Protein AF-A0A2D8QDG7-F1 (afdb_monomer)

pLDDT: mean 92.43, std 9.26, range [52.19, 98.69]

Nearest PDB structures (foldseek):
  1gsa-assembly1_A  TM=9.722E-01  e=1.002E-10  Escherichia coli B
  1glv-assembly1_A  TM=9.088E-01  e=1.715E-08  Escherichia coli
  2glt-assembly1_A  TM=8.809E-01  e=9.334E-08  Escherichia coli B
  7qyr-assembly2_E  TM=8.184E-01  e=3.109E-05  Pseudomonas aeruginosa PAO1
  3vpc-assembly1_D  TM=7.959E-01  e=8.186E-05  Sulfurisphaera tokodaii

Structure (mmCIF, N/CA/C/O backbone):
data_AF-A0A2D8QDG7-F1
#
_entry.id   AF-A0A2D8QDG7-F1
#
loop_
_atom_site.group_PDB
_atom_site.id
_atom_site.type_symbol
_atom_site.label_atom_id
_atom_site.label_alt_id
_atom_site.label_comp_id
_atom_site.label_asym_id
_atom_site.label_entity_id
_atom_site.label_seq_id
_atom_site.pdbx_PDB_ins_code
_atom_site.Cartn_x
_atom_site.Cartn_y
_atom_site.Cartn_z
_atom_site.occupancy
_atom_site.B_iso_or_equiv
_atom_site.auth_seq_id
_atom_site.auth_comp_id
_atom_site.auth_asym_id
_atom_site.auth_atom_id
_atom_site.pdbx_PDB_model_num
ATOM 1 N N . GLU A 1 1 ? 24.798 20.578 -7.232 1.00 58.88 1 GLU A N 1
ATOM 2 C CA . GLU A 1 1 ? 24.801 22.020 -6.889 1.00 58.88 1 GLU A CA 1
ATOM 3 C C . GLU A 1 1 ? 23.636 22.818 -7.489 1.00 58.88 1 GLU A C 1
ATOM 5 O O . GLU A 1 1 ? 23.057 23.616 -6.770 1.00 58.88 1 GLU A O 1
ATOM 10 N N . LEU A 1 2 ? 23.204 22.569 -8.735 1.00 68.12 2 LEU A N 1
ATOM 11 C CA . LEU A 1 2 ? 22.122 23.334 -9.394 1.00 68.12 2 LEU A CA 1
ATOM 12 C C . LEU A 1 2 ? 20.765 23.412 -8.654 1.00 68.12 2 LEU A C 1
ATOM 14 O O . LEU A 1 2 ? 20.107 24.444 -8.748 1.00 68.12 2 LEU A O 1
ATOM 18 N N . HIS A 1 3 ? 20.332 22.373 -7.925 1.00 73.62 3 HIS A N 1
ATOM 19 C CA . HIS A 1 3 ? 19.065 22.421 -7.164 1.00 73.62 3 HIS A CA 1
ATOM 20 C C . HIS A 1 3 ? 19.127 23.398 -5.985 1.00 73.62 3 HIS A C 1
ATOM 22 O O . HIS A 1 3 ? 18.212 24.191 -5.797 1.00 73.62 3 HIS A O 1
ATOM 28 N N . ALA A 1 4 ? 20.245 23.409 -5.249 1.00 70.56 4 ALA A N 1
ATOM 29 C CA . ALA A 1 4 ? 20.444 24.292 -4.097 1.00 70.56 4 ALA A CA 1
ATOM 30 C C . ALA A 1 4 ? 20.470 25.784 -4.480 1.00 70.56 4 ALA A C 1
ATOM 32 O O . ALA A 1 4 ? 20.229 26.642 -3.637 1.00 70.56 4 ALA A O 1
ATOM 33 N N . LEU A 1 5 ? 20.732 26.092 -5.756 1.00 79.62 5 LEU A N 1
ATOM 34 C CA . LEU A 1 5 ? 20.649 27.446 -6.309 1.00 79.62 5 LEU A CA 1
ATOM 35 C C . LEU A 1 5 ? 19.215 27.861 -6.687 1.00 79.62 5 LEU A C 1
ATOM 37 O O . LEU A 1 5 ? 18.975 29.043 -6.915 1.00 79.62 5 LEU A O 1
ATOM 41 N N . ARG A 1 6 ? 18.273 26.912 -6.798 1.00 79.88 6 ARG A N 1
ATOM 42 C CA . ARG A 1 6 ? 16.898 27.145 -7.278 1.00 79.88 6 ARG A CA 1
ATOM 43 C C . ARG A 1 6 ? 15.825 27.013 -6.201 1.00 79.88 6 ARG A C 1
ATOM 45 O O . ARG A 1 6 ? 14.751 27.577 -6.379 1.00 79.88 6 ARG A O 1
ATOM 52 N N . GLY A 1 7 ? 16.100 26.305 -5.110 1.00 82.69 7 GLY A N 1
ATOM 53 C CA . GLY A 1 7 ? 15.122 26.064 -4.056 1.00 82.69 7 GLY A CA 1
ATOM 54 C C . GLY A 1 7 ? 15.754 25.547 -2.770 1.00 82.69 7 GLY A C 1
ATOM 55 O O . GLY A 1 7 ? 16.898 25.087 -2.753 1.00 82.69 7 GLY A O 1
ATOM 56 N N . ARG A 1 8 ? 15.000 25.656 -1.674 1.00 86.00 8 ARG A N 1
ATOM 57 C CA . ARG A 1 8 ? 15.378 25.134 -0.348 1.00 86.00 8 ARG A CA 1
ATOM 58 C C . ARG A 1 8 ? 14.552 23.909 0.042 1.00 86.00 8 ARG A C 1
ATOM 60 O O . ARG A 1 8 ? 14.679 23.436 1.169 1.00 86.00 8 ARG A O 1
ATOM 67 N N . GLU A 1 9 ? 13.697 23.417 -0.854 1.00 89.56 9 GLU A N 1
ATOM 68 C CA . GLU A 1 9 ? 12.873 22.246 -0.596 1.00 89.56 9 GLU A CA 1
ATOM 69 C C . GLU A 1 9 ? 13.753 21.004 -0.381 1.00 89.56 9 GLU A C 1
ATOM 71 O O . GLU A 1 9 ? 14.716 20.793 -1.134 1.00 89.56 9 GLU A O 1
ATOM 76 N N . PRO A 1 10 ? 13.424 20.164 0.618 1.00 88.69 10 PRO A N 1
ATOM 77 C CA . PRO A 1 10 ? 14.077 18.878 0.801 1.00 88.69 10 PRO A CA 1
ATOM 78 C C . PRO A 1 10 ? 13.979 18.014 -0.458 1.00 88.69 10 PRO A C 1
ATOM 80 O O . PRO A 1 10 ? 12.958 18.000 -1.144 1.00 88.69 10 PRO A O 1
ATOM 83 N N . LEU A 1 11 ? 15.037 17.251 -0.728 1.00 89.00 11 LEU A N 1
ATOM 84 C CA . LEU A 1 11 ? 15.078 16.285 -1.818 1.00 89.00 11 LEU A CA 1
ATOM 85 C C . LEU A 1 11 ? 15.102 14.863 -1.277 1.00 89.00 11 LEU A C 1
ATOM 87 O O . LEU A 1 11 ? 15.859 14.551 -0.358 1.00 89.00 11 LEU A O 1
ATOM 91 N N . VAL A 1 12 ? 14.343 13.988 -1.929 1.00 91.81 12 VAL A N 1
ATOM 92 C CA . VAL A 1 12 ? 14.467 12.540 -1.778 1.00 91.81 12 VAL A CA 1
ATOM 93 C C . VAL A 1 12 ? 15.146 12.010 -3.038 1.00 91.81 12 VAL A C 1
ATOM 95 O O . VAL A 1 12 ? 14.645 12.198 -4.144 1.00 91.81 12 VAL A O 1
ATOM 98 N N . ILE A 1 13 ? 16.315 11.385 -2.882 1.00 92.50 13 ILE A N 1
ATOM 99 C CA . ILE A 1 13 ? 17.081 10.809 -3.994 1.00 92.50 13 ILE A CA 1
ATOM 100 C C . ILE A 1 13 ? 17.005 9.291 -3.875 1.00 92.50 13 ILE A C 1
ATOM 102 O O . ILE A 1 13 ? 17.508 8.712 -2.915 1.00 92.50 13 ILE A O 1
ATOM 106 N N . GLN A 1 14 ? 16.379 8.646 -4.855 1.00 94.81 14 GLN A N 1
ATOM 107 C CA . GLN A 1 14 ? 16.214 7.196 -4.903 1.00 94.81 14 GLN A CA 1
ATOM 108 C C . GLN A 1 14 ? 16.912 6.621 -6.134 1.00 94.81 14 GLN A C 1
ATOM 110 O O . GLN A 1 14 ? 16.987 7.251 -7.191 1.00 94.81 14 GLN A O 1
ATOM 115 N N . LYS A 1 15 ? 17.425 5.395 -6.000 1.00 95.56 15 LYS A N 1
ATOM 116 C CA . LYS A 1 15 ? 17.928 4.617 -7.135 1.00 95.56 15 LYS A CA 1
ATOM 117 C C . LYS A 1 15 ? 16.784 4.380 -8.125 1.00 95.56 15 LYS A C 1
ATOM 119 O O . LYS A 1 15 ? 15.699 3.972 -7.724 1.00 95.56 15 LYS A O 1
ATOM 124 N N . TYR A 1 16 ? 17.050 4.561 -9.418 1.00 94.62 16 TYR A N 1
ATOM 125 C CA . TYR A 1 16 ? 16.102 4.161 -10.456 1.00 94.62 16 TYR A CA 1
ATOM 126 C C . TYR A 1 16 ? 15.912 2.639 -10.449 1.00 94.62 16 TYR A C 1
ATOM 128 O O . TYR A 1 16 ? 16.889 1.889 -10.513 1.00 94.62 16 TYR A O 1
ATOM 136 N N . LEU A 1 17 ? 14.657 2.194 -10.393 1.00 95.56 17 LEU A N 1
ATOM 137 C CA . LEU A 1 17 ? 14.278 0.784 -10.430 1.00 95.56 17 LEU A CA 1
ATOM 138 C C . LEU A 1 17 ? 13.753 0.441 -11.836 1.00 95.56 17 LEU A C 1
ATOM 140 O O . LEU A 1 17 ? 12.628 0.820 -12.163 1.00 95.56 17 LEU A O 1
ATOM 144 N N . PRO A 1 18 ? 14.518 -0.285 -12.680 1.00 94.19 18 PRO A N 1
ATOM 145 C CA . PRO A 1 18 ? 14.083 -0.633 -14.037 1.00 94.19 18 PRO A CA 1
ATOM 146 C C . PRO A 1 18 ? 12.770 -1.426 -14.085 1.00 94.19 18 PRO A C 1
ATOM 148 O O . PRO A 1 18 ? 12.017 -1.294 -15.049 1.00 94.19 18 PRO A O 1
ATOM 151 N N . ALA A 1 19 ? 12.466 -2.177 -13.019 1.00 95.25 19 ALA A N 1
ATOM 152 C CA . ALA A 1 19 ? 11.229 -2.941 -12.853 1.00 95.25 19 ALA A CA 1
ATOM 153 C C . ALA A 1 19 ? 9.952 -2.081 -12.937 1.00 95.25 19 ALA A C 1
ATOM 155 O O . ALA A 1 19 ? 8.886 -2.612 -13.221 1.00 95.25 19 ALA A O 1
ATOM 156 N N . VAL A 1 20 ? 10.038 -0.748 -12.802 1.00 93.56 20 VAL A N 1
ATOM 157 C CA . VAL A 1 20 ? 8.882 0.152 -12.996 1.00 93.56 20 VAL A CA 1
ATOM 158 C C . VAL A 1 20 ? 8.239 0.002 -14.380 1.00 93.56 20 VAL A C 1
ATOM 160 O O . VAL A 1 20 ? 7.062 0.298 -14.562 1.00 93.56 20 VAL A O 1
ATOM 163 N N . ARG A 1 21 ? 8.999 -0.481 -15.373 1.00 91.12 21 ARG A N 1
ATOM 164 C CA . ARG A 1 21 ? 8.490 -0.769 -16.722 1.00 91.12 21 ARG A CA 1
ATOM 165 C C . ARG A 1 21 ? 7.517 -1.948 -16.753 1.00 91.12 21 ARG A C 1
ATOM 167 O O . ARG A 1 21 ? 6.673 -1.992 -17.642 1.00 91.12 21 ARG A O 1
ATOM 174 N N . GLU A 1 22 ? 7.632 -2.871 -15.803 1.00 91.88 22 GLU A N 1
ATOM 175 C CA . GLU A 1 22 ? 6.699 -3.987 -15.605 1.00 91.88 22 GLU A CA 1
ATOM 176 C C . GLU A 1 22 ? 5.470 -3.534 -14.809 1.00 91.88 22 GLU A C 1
ATOM 178 O O . GLU A 1 22 ? 4.370 -4.043 -15.011 1.00 91.88 22 GLU A O 1
ATOM 183 N N . GLY A 1 23 ? 5.643 -2.511 -13.975 1.00 93.50 23 GLY A N 1
ATOM 184 C CA . GLY A 1 23 ? 4.574 -1.753 -13.351 1.00 93.50 23 GLY A CA 1
ATOM 185 C C . GLY A 1 23 ? 4.913 -1.323 -11.931 1.00 93.50 23 GLY A C 1
ATOM 186 O O . GLY A 1 23 ? 5.939 -1.685 -11.359 1.00 93.50 23 GLY A O 1
ATOM 187 N N . ASP A 1 24 ? 4.005 -0.537 -11.378 1.00 96.00 24 ASP A N 1
ATOM 188 C CA . ASP A 1 24 ? 4.007 -0.069 -9.999 1.00 96.00 24 ASP A CA 1
ATOM 189 C C . ASP A 1 24 ? 2.750 -0.617 -9.319 1.00 96.00 24 ASP A C 1
ATOM 191 O O . ASP A 1 24 ? 1.618 -0.310 -9.720 1.00 96.00 24 ASP A O 1
ATOM 195 N N . LYS A 1 25 ? 2.953 -1.509 -8.351 1.00 97.88 25 LYS A N 1
ATOM 196 C CA . LYS A 1 25 ? 1.883 -2.219 -7.661 1.00 97.88 25 LYS A CA 1
ATOM 197 C C . LYS A 1 25 ? 1.423 -1.413 -6.453 1.00 97.88 25 LYS A C 1
ATOM 199 O O . LYS A 1 25 ? 2.150 -1.283 -5.476 1.00 97.88 25 LYS A O 1
ATOM 204 N N . ARG A 1 26 ? 0.165 -0.978 -6.497 1.00 98.06 26 ARG A N 1
ATOM 205 C CA . ARG A 1 26 ? -0.566 -0.396 -5.367 1.00 98.06 26 ARG A CA 1
ATOM 206 C C . ARG A 1 26 ? -1.180 -1.522 -4.551 1.00 98.06 26 ARG A C 1
ATOM 208 O O . ARG A 1 26 ? -2.004 -2.260 -5.085 1.00 98.06 26 ARG A O 1
ATOM 215 N N . ILE A 1 27 ? -0.834 -1.621 -3.275 1.00 98.62 27 ILE A N 1
ATOM 216 C CA . ILE A 1 27 ? -1.459 -2.535 -2.314 1.00 98.62 27 ILE A CA 1
ATOM 217 C C . ILE A 1 27 ? -2.264 -1.696 -1.323 1.00 98.62 27 ILE A C 1
ATOM 219 O O . ILE A 1 27 ? -1.734 -0.756 -0.733 1.00 98.62 27 ILE A O 1
ATOM 223 N N . ILE A 1 28 ? -3.544 -2.019 -1.155 1.00 98.56 28 ILE A N 1
ATOM 224 C CA . ILE A 1 28 ? -4.420 -1.372 -0.175 1.00 98.56 28 ILE A CA 1
ATOM 225 C C . ILE A 1 28 ? -4.366 -2.159 1.129 1.00 98.56 28 ILE A C 1
ATOM 227 O O . ILE A 1 28 ? -4.621 -3.363 1.137 1.00 98.56 28 ILE A O 1
ATOM 231 N N . LEU A 1 29 ? -4.042 -1.469 2.218 1.00 98.69 29 LEU A N 1
ATOM 232 C CA . LEU A 1 29 ? -4.050 -1.988 3.577 1.00 98.69 29 LEU A CA 1
ATOM 233 C C . LEU A 1 29 ? -5.216 -1.362 4.344 1.00 98.69 29 LEU A C 1
ATOM 235 O O . LEU A 1 29 ? -5.413 -0.144 4.302 1.00 98.69 29 LEU A O 1
ATOM 239 N N . VAL A 1 30 ? -5.946 -2.199 5.078 1.00 98.44 30 VAL A N 1
ATOM 240 C CA . VAL A 1 30 ? -6.994 -1.789 6.016 1.00 98.44 30 VAL A CA 1
ATOM 241 C C . VAL A 1 30 ? -6.634 -2.320 7.396 1.00 98.44 30 VAL A C 1
ATOM 243 O O . VAL A 1 30 ? -6.430 -3.521 7.561 1.00 98.44 30 VAL A O 1
ATOM 246 N N . GLU A 1 31 ? -6.520 -1.423 8.379 1.00 97.56 31 GLU A N 1
ATOM 247 C CA . GLU A 1 31 ? -6.036 -1.740 9.736 1.00 97.56 31 GLU A CA 1
ATOM 248 C C . GLU A 1 31 ? -4.675 -2.462 9.742 1.00 97.56 31 GLU A C 1
ATOM 250 O O . GLU A 1 31 ? -4.425 -3.348 10.554 1.00 97.56 31 GLU A O 1
ATOM 255 N N . GLY A 1 32 ? -3.785 -2.073 8.824 1.00 97.69 32 GLY A N 1
ATOM 256 C CA . GLY A 1 32 ? -2.457 -2.674 8.676 1.00 97.69 32 GLY A CA 1
ATOM 257 C C . GLY A 1 32 ? -2.430 -3.998 7.904 1.00 97.69 32 GLY A C 1
ATOM 258 O O . GLY A 1 32 ? -1.345 -4.487 7.614 1.00 97.69 32 GLY A O 1
ATOM 259 N N . GLU A 1 33 ? -3.584 -4.542 7.508 1.00 98.38 33 GLU A N 1
ATOM 260 C CA . GLU A 1 33 ? -3.683 -5.816 6.788 1.00 98.38 33 GLU A CA 1
ATOM 261 C C . GLU A 1 33 ? -3.938 -5.596 5.289 1.00 98.38 33 GLU A C 1
ATOM 263 O O . GLU A 1 33 ? -4.837 -4.825 4.936 1.00 98.38 33 GLU A O 1
ATOM 268 N N . PRO A 1 34 ? -3.213 -6.269 4.378 1.00 98.25 34 PRO A N 1
ATOM 269 C CA . PRO A 1 34 ? -3.410 -6.092 2.944 1.00 98.25 34 PRO A CA 1
ATOM 270 C C . PRO A 1 34 ? -4.742 -6.700 2.479 1.00 98.25 34 PRO A C 1
ATOM 272 O O . PRO A 1 34 ? -5.001 -7.886 2.681 1.00 98.25 34 PRO A O 1
ATOM 275 N N . ARG A 1 35 ? -5.580 -5.897 1.810 1.00 97.81 35 ARG A N 1
ATOM 276 C CA . ARG A 1 35 ? -6.918 -6.289 1.320 1.00 97.81 35 ARG A CA 1
ATOM 277 C C . ARG A 1 35 ? -7.004 -6.509 -0.180 1.00 97.81 35 ARG A C 1
ATOM 279 O O . ARG A 1 35 ? -7.868 -7.242 -0.644 1.00 97.81 35 ARG A O 1
ATOM 286 N N . GLY A 1 36 ? -6.085 -5.933 -0.942 1.00 97.56 36 GLY A N 1
ATOM 287 C CA . GLY A 1 36 ? -6.022 -6.155 -2.379 1.00 97.56 36 GLY A CA 1
ATOM 288 C C . GLY A 1 36 ? -4.913 -5.356 -3.033 1.00 97.56 36 GLY A C 1
ATOM 289 O O . GLY A 1 36 ? -4.282 -4.509 -2.396 1.00 97.56 36 GLY A O 1
ATOM 290 N N . ALA A 1 37 ? -4.661 -5.641 -4.307 1.00 98.19 37 ALA A N 1
ATOM 291 C CA . ALA A 1 37 ? -3.618 -4.967 -5.057 1.00 98.19 37 ALA A CA 1
ATOM 292 C C . ALA A 1 37 ? -3.993 -4.763 -6.521 1.00 98.19 37 ALA A C 1
ATOM 294 O O . ALA A 1 37 ? -4.636 -5.603 -7.143 1.00 98.19 37 ALA A O 1
ATOM 295 N N . VAL A 1 38 ? -3.515 -3.663 -7.091 1.00 97.88 38 VAL A N 1
ATOM 296 C CA . VAL A 1 38 ? -3.622 -3.369 -8.519 1.00 97.88 38 VAL A CA 1
ATOM 297 C C . VAL A 1 38 ? -2.247 -3.014 -9.063 1.00 97.88 38 VAL A C 1
ATOM 299 O O . VAL A 1 38 ? -1.532 -2.181 -8.504 1.00 97.88 38 VAL A O 1
ATOM 302 N N . LEU A 1 39 ? -1.863 -3.652 -10.167 1.00 97.19 39 LEU A N 1
ATOM 303 C CA . LEU A 1 39 ? -0.649 -3.297 -10.887 1.00 97.19 39 LEU A CA 1
ATOM 304 C C . LEU A 1 39 ? -0.973 -2.161 -11.846 1.00 97.19 39 LEU A C 1
ATOM 306 O O . LEU A 1 39 ? -1.883 -2.276 -12.667 1.00 97.19 39 LEU A O 1
ATOM 310 N N . ARG A 1 40 ? -0.217 -1.073 -11.773 1.00 95.50 40 ARG A N 1
ATOM 311 C CA . ARG A 1 40 ? -0.348 0.033 -12.713 1.00 95.50 40 ARG A CA 1
ATOM 312 C C . ARG A 1 40 ? 0.798 -0.036 -13.702 1.00 95.50 40 ARG A C 1
ATOM 314 O O . ARG A 1 40 ? 1.958 0.085 -13.320 1.00 95.50 40 ARG A O 1
ATOM 321 N N . VAL A 1 41 ? 0.480 -0.263 -14.970 1.00 92.44 41 VAL A N 1
ATOM 322 C CA . VAL A 1 41 ? 1.494 -0.393 -16.023 1.00 92.44 41 VAL A CA 1
ATOM 323 C C . VAL A 1 41 ? 1.627 0.947 -16.750 1.00 92.44 41 VAL A C 1
ATOM 325 O O . VAL A 1 41 ? 0.612 1.453 -17.246 1.00 92.44 41 VAL A O 1
ATOM 328 N N . PRO A 1 42 ? 2.833 1.544 -16.821 1.00 87.81 42 PRO A N 1
ATO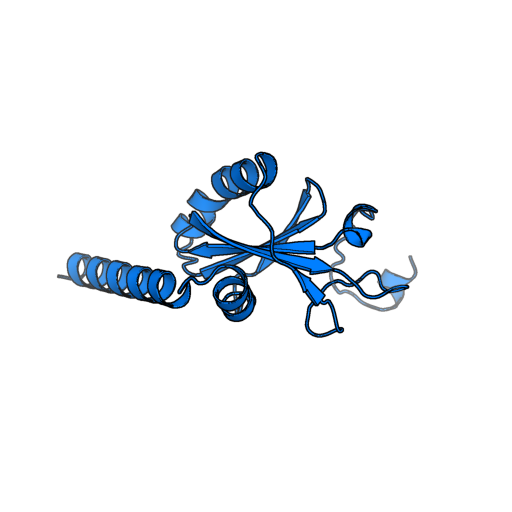M 329 C CA . PRO A 1 42 ? 3.037 2.816 -17.503 1.00 87.81 42 PRO A CA 1
ATOM 330 C C . PRO A 1 42 ? 2.843 2.677 -19.018 1.00 87.81 42 PRO A C 1
ATOM 332 O O . PRO A 1 42 ? 2.980 1.599 -19.601 1.00 87.81 42 PRO A O 1
ATOM 335 N N . GLN A 1 43 ? 2.556 3.794 -19.683 1.00 85.56 43 GLN A N 1
ATOM 336 C CA . GLN A 1 43 ? 2.517 3.831 -21.143 1.00 85.56 43 GLN A CA 1
ATOM 337 C C . GLN A 1 43 ? 3.922 3.689 -21.741 1.00 85.56 43 GLN A C 1
ATOM 339 O O . GLN A 1 43 ? 4.936 4.004 -21.113 1.00 85.56 43 GLN A O 1
ATOM 344 N N . ARG A 1 44 ? 3.997 3.244 -23.000 1.00 79.62 44 ARG A N 1
ATOM 345 C CA . ARG A 1 44 ? 5.275 3.123 -23.711 1.00 79.62 44 ARG A CA 1
ATOM 346 C C . ARG A 1 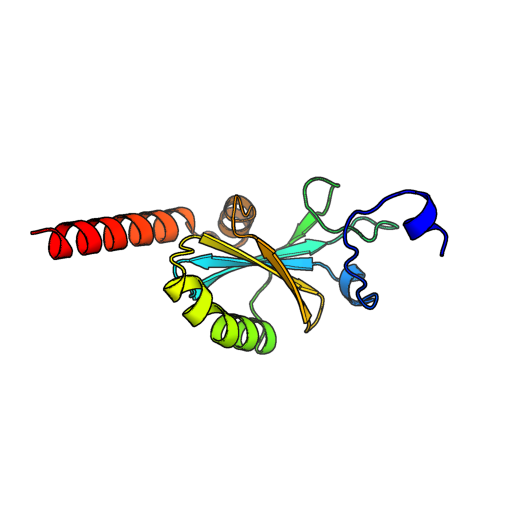44 ? 5.981 4.484 -23.755 1.00 79.62 44 ARG A C 1
ATOM 348 O O . ARG A 1 44 ? 5.435 5.446 -24.276 1.00 79.62 44 ARG A O 1
ATOM 355 N N . GLY A 1 45 ? 7.212 4.532 -23.248 1.00 79.50 45 GLY A N 1
ATOM 356 C CA . GLY A 1 45 ? 8.032 5.750 -23.205 1.00 79.50 45 GLY A CA 1
ATOM 357 C C . GLY A 1 45 ? 7.928 6.546 -21.901 1.00 79.50 45 GLY A C 1
ATOM 358 O O . GLY A 1 45 ? 8.845 7.302 -21.602 1.00 79.50 45 GLY A O 1
ATOM 359 N N . GLU A 1 46 ? 6.915 6.303 -21.069 1.00 78.06 46 GLU A N 1
ATOM 360 C CA . GLU A 1 46 ? 6.735 6.959 -19.770 1.00 78.06 46 GLU A CA 1
ATOM 361 C C . GLU A 1 46 ? 7.278 6.070 -18.636 1.00 78.06 46 GLU A C 1
ATOM 363 O O . GLU A 1 46 ? 7.291 4.839 -18.740 1.00 78.06 46 GLU A O 1
ATOM 368 N N . ALA A 1 47 ? 7.802 6.688 -17.577 1.00 75.25 47 ALA A N 1
ATOM 369 C CA . ALA A 1 47 ? 8.266 5.972 -16.387 1.00 75.25 47 ALA A CA 1
ATOM 370 C C . ALA A 1 47 ? 7.230 6.016 -15.258 1.00 75.25 47 ALA A C 1
ATOM 372 O O . ALA A 1 47 ? 7.207 5.122 -14.418 1.00 75.25 47 ALA A O 1
ATOM 373 N N . ARG A 1 48 ? 6.369 7.039 -15.241 1.00 78.19 48 ARG A N 1
ATOM 374 C CA . ARG A 1 48 ? 5.302 7.188 -14.251 1.00 78.19 48 ARG A CA 1
ATOM 375 C C . ARG A 1 48 ? 4.149 6.245 -14.567 1.00 78.19 48 ARG A C 1
ATOM 377 O O . ARG A 1 48 ? 3.572 6.273 -15.652 1.00 78.19 48 ARG A O 1
ATOM 384 N N . ALA A 1 49 ? 3.809 5.424 -13.588 1.00 72.88 49 ALA A N 1
ATOM 385 C CA . ALA A 1 49 ? 2.769 4.416 -13.699 1.00 72.88 49 ALA A CA 1
ATOM 386 C C . ALA A 1 49 ? 1.440 4.851 -13.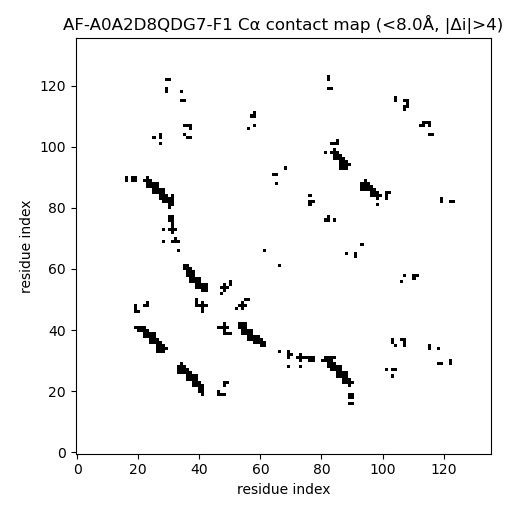065 1.00 72.88 49 ALA A C 1
ATOM 388 O O . ALA A 1 49 ? 0.461 4.116 -13.135 1.00 72.88 49 ALA A O 1
ATOM 389 N N . ASN A 1 50 ? 1.366 6.031 -12.442 1.00 77.31 50 ASN A N 1
ATOM 390 C CA . ASN A 1 50 ? 0.146 6.476 -11.780 1.00 77.31 50 ASN A CA 1
ATOM 391 C C . ASN A 1 50 ? -1.036 6.522 -12.766 1.00 77.31 50 ASN A C 1
ATOM 393 O O . ASN A 1 50 ? -0.913 6.958 -13.911 1.00 77.31 50 ASN A O 1
ATOM 397 N N . MET A 1 51 ? -2.224 6.133 -12.304 1.00 71.12 51 MET A N 1
ATOM 398 C CA . MET A 1 51 ? -3.414 6.084 -13.166 1.00 71.12 51 MET A CA 1
ATOM 399 C C . MET A 1 51 ? -3.806 7.470 -13.702 1.00 71.12 51 MET A C 1
ATOM 401 O O . MET A 1 51 ? -4.265 7.584 -14.834 1.00 71.12 51 MET A O 1
ATOM 405 N N . HIS A 1 52 ? -3.534 8.540 -12.944 1.00 70.44 52 HIS A N 1
ATOM 406 C CA . HIS A 1 52 ? -3.819 9.917 -13.365 1.00 70.44 52 HIS A CA 1
ATOM 407 C C . HIS A 1 52 ? -2.988 10.385 -14.574 1.00 70.44 52 HIS A C 1
ATOM 409 O O . HIS A 1 52 ? -3.396 11.323 -15.251 1.00 70.44 52 HIS A O 1
ATOM 415 N N . VAL A 1 53 ? -1.853 9.735 -14.871 1.00 67.94 53 VAL A N 1
ATOM 416 C CA . VAL A 1 53 ? -1.053 9.987 -16.087 1.00 67.94 53 VAL A CA 1
ATOM 417 C C . VAL A 1 53 ? -1.295 8.943 -17.184 1.00 67.94 53 VAL A C 1
ATOM 419 O O . VAL A 1 53 ? -0.541 8.875 -18.150 1.00 67.94 53 VAL A O 1
ATOM 422 N N . GLY A 1 54 ? -2.345 8.124 -17.057 1.00 74.44 54 GLY A N 1
ATOM 423 C CA . GLY A 1 54 ? -2.721 7.127 -18.061 1.00 74.44 54 GLY A CA 1
ATOM 424 C C . GLY A 1 54 ? -2.115 5.738 -17.853 1.00 74.44 54 GLY A C 1
ATOM 425 O O . GLY A 1 54 ? -2.119 4.941 -18.796 1.00 74.44 54 GLY A O 1
ATOM 426 N N . GLY A 1 55 ? -1.603 5.435 -16.653 1.00 79.81 55 GLY A N 1
ATOM 427 C CA . GLY A 1 55 ? -1.218 4.076 -16.273 1.00 79.81 55 GLY A CA 1
ATOM 428 C C . GLY A 1 55 ? -2.421 3.130 -16.291 1.00 79.81 55 GLY A C 1
ATOM 429 O O . GLY A 1 55 ? -3.475 3.446 -15.735 1.00 79.81 55 GLY A O 1
ATOM 430 N N . ARG A 1 56 ? -2.282 1.971 -16.944 1.00 88.94 56 ARG A N 1
ATOM 431 C CA . ARG A 1 56 ? -3.377 1.000 -17.081 1.00 88.94 56 ARG A CA 1
ATOM 432 C C . ARG A 1 56 ? -3.460 0.120 -15.829 1.00 88.94 56 ARG A C 1
ATOM 434 O O . ARG A 1 56 ? -2.453 -0.519 -15.514 1.00 88.94 56 ARG A O 1
ATOM 441 N N . PRO A 1 57 ? -4.625 0.020 -15.164 1.00 94.12 57 PRO A N 1
ATOM 442 C CA . PRO A 1 57 ? -4.813 -0.922 -14.071 1.00 94.12 57 PRO A CA 1
ATOM 443 C C . PRO A 1 57 ? -4.889 -2.351 -14.617 1.00 94.12 57 PRO A C 1
ATOM 445 O O . PRO A 1 57 ? -5.606 -2.636 -15.579 1.00 94.12 57 PRO A O 1
ATOM 448 N N . VAL A 1 58 ? -4.122 -3.250 -14.014 1.00 96.38 58 VAL A N 1
ATOM 449 C CA . VAL A 1 58 ? -4.043 -4.667 -14.365 1.00 96.38 58 VAL A CA 1
ATOM 450 C C . VAL A 1 58 ? -4.174 -5.486 -13.087 1.00 96.38 58 VAL A C 1
ATOM 452 O O . VAL A 1 58 ? -3.583 -5.156 -12.056 1.00 96.38 58 VAL A O 1
ATOM 455 N N . LYS A 1 59 ? -4.954 -6.568 -13.167 1.00 97.12 59 LYS A N 1
ATOM 456 C CA . LYS A 1 59 ? -5.113 -7.528 -12.073 1.00 97.12 59 LYS A CA 1
ATOM 457 C C . LYS A 1 59 ? -3.751 -8.082 -11.658 1.00 97.12 59 LYS A C 1
ATOM 459 O O . LYS A 1 59 ? -2.935 -8.432 -12.510 1.00 97.12 59 LYS A O 1
ATOM 464 N N . THR A 1 60 ? -3.507 -8.180 -10.357 1.00 97.44 60 THR A N 1
ATOM 465 C CA . THR A 1 60 ? -2.265 -8.734 -9.816 1.00 97.44 60 THR A CA 1
ATOM 466 C C . THR A 1 60 ? -2.520 -9.422 -8.484 1.00 97.44 60 THR A C 1
ATOM 468 O O . THR A 1 60 ? -3.574 -9.263 -7.881 1.00 97.44 60 THR A O 1
ATOM 471 N N . THR A 1 61 ? -1.544 -10.194 -8.023 1.00 96.75 61 THR A N 1
ATOM 472 C CA . THR A 1 61 ? -1.576 -10.858 -6.722 1.00 96.75 61 THR A CA 1
ATOM 473 C C . THR A 1 61 ? -0.390 -10.412 -5.876 1.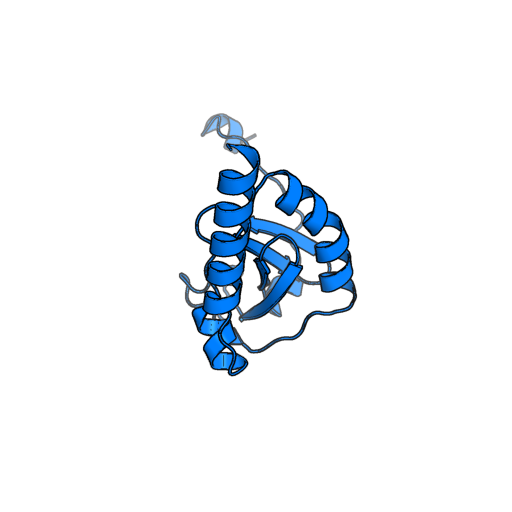00 96.75 61 THR A C 1
ATOM 475 O O . THR A 1 61 ? 0.642 -9.965 -6.392 1.00 96.75 61 THR A O 1
ATOM 478 N N . LEU A 1 62 ? -0.523 -10.558 -4.560 1.00 97.88 62 LEU A N 1
ATOM 479 C CA . LEU A 1 62 ? 0.580 -10.335 -3.629 1.00 97.88 62 LEU A CA 1
ATOM 480 C C . LEU A 1 62 ? 1.606 -11.461 -3.757 1.00 97.88 62 LEU A C 1
ATOM 482 O O . LEU A 1 62 ? 1.269 -12.641 -3.630 1.00 97.88 62 LEU A O 1
ATOM 486 N N . THR A 1 63 ? 2.853 -11.083 -3.998 1.00 98.00 63 THR A N 1
ATOM 487 C CA . THR A 1 63 ? 4.019 -11.966 -3.929 1.00 98.00 63 THR A CA 1
ATOM 488 C C . THR A 1 63 ? 4.396 -12.241 -2.471 1.00 98.00 63 THR A C 1
ATOM 490 O O . THR A 1 63 ? 3.881 -11.605 -1.550 1.00 98.00 63 THR A O 1
ATOM 493 N N . ALA A 1 64 ? 5.322 -13.177 -2.243 1.00 98.31 64 ALA A N 1
ATOM 494 C CA . ALA A 1 64 ? 5.882 -13.401 -0.910 1.00 98.31 64 ALA A CA 1
ATOM 495 C C . ALA A 1 64 ? 6.548 -12.129 -0.356 1.00 98.31 64 ALA A C 1
ATOM 497 O O . ALA A 1 64 ? 6.348 -11.787 0.805 1.00 98.31 64 ALA A O 1
ATOM 498 N N . ARG A 1 65 ? 7.258 -11.386 -1.215 1.00 98.25 65 ARG A N 1
ATOM 499 C CA . ARG A 1 65 ? 7.910 -10.133 -0.836 1.00 98.25 65 ARG A CA 1
ATOM 500 C C . ARG A 1 65 ? 6.910 -9.036 -0.475 1.00 98.25 65 ARG A C 1
ATOM 502 O O . ARG A 1 65 ? 7.117 -8.328 0.503 1.00 98.25 65 ARG A O 1
ATOM 509 N N . ASP A 1 66 ? 5.812 -8.920 -1.223 1.00 98.44 66 ASP A N 1
ATOM 510 C CA . ASP A 1 66 ? 4.743 -7.964 -0.905 1.00 98.44 66 ASP A CA 1
ATOM 5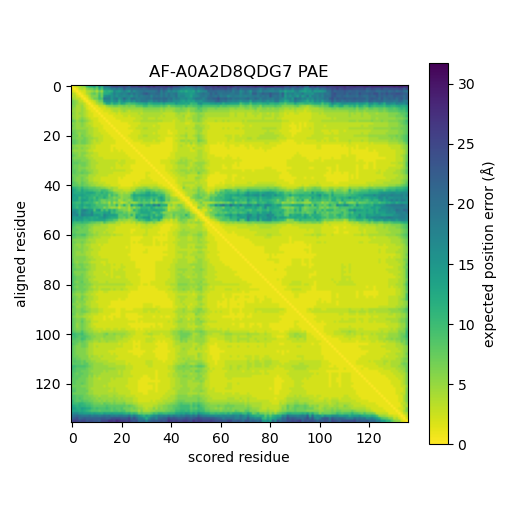11 C C . ASP A 1 66 ? 4.163 -8.226 0.492 1.00 98.44 66 ASP A C 1
ATOM 513 O O . ASP A 1 66 ? 3.944 -7.292 1.262 1.00 98.44 66 ASP A O 1
ATOM 517 N N . ARG A 1 67 ? 3.937 -9.504 0.827 1.00 98.50 67 ARG A N 1
ATOM 518 C CA . ARG A 1 67 ? 3.416 -9.918 2.137 1.00 98.50 67 ARG A CA 1
ATOM 519 C C . ARG A 1 67 ? 4.402 -9.614 3.254 1.00 98.50 67 ARG A C 1
ATOM 521 O O . ARG A 1 67 ? 3.998 -9.007 4.233 1.00 98.50 67 ARG A O 1
ATOM 528 N 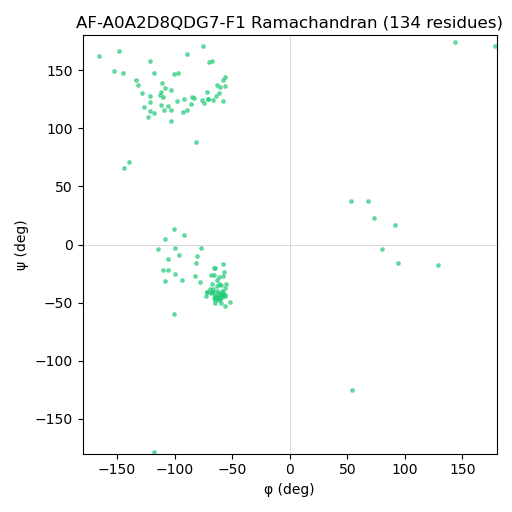N . GLU A 1 68 ? 5.680 -9.935 3.062 1.00 98.62 68 GLU A N 1
ATOM 529 C CA . GLU A 1 68 ? 6.743 -9.614 4.020 1.00 98.62 68 GLU A CA 1
ATOM 530 C C . GLU A 1 68 ? 6.798 -8.106 4.320 1.00 98.62 68 GLU A C 1
ATOM 532 O O . GLU A 1 68 ? 6.885 -7.695 5.475 1.00 98.62 68 GLU A O 1
ATOM 537 N N . VAL A 1 69 ? 6.691 -7.259 3.288 1.00 98.56 69 VAL A N 1
ATOM 538 C CA . VAL A 1 69 ? 6.638 -5.802 3.472 1.00 98.56 69 VAL A CA 1
ATOM 539 C C . VAL A 1 69 ? 5.383 -5.387 4.239 1.00 98.56 69 VAL A C 1
ATOM 541 O O . VAL A 1 69 ? 5.492 -4.581 5.161 1.00 98.56 69 VAL A O 1
ATOM 544 N N . CYS A 1 70 ? 4.210 -5.931 3.895 1.00 98.56 70 CYS A N 1
ATOM 545 C CA . CYS A 1 70 ? 2.962 -5.638 4.606 1.00 98.56 70 CYS A CA 1
ATOM 546 C C . CYS A 1 70 ? 3.040 -6.046 6.084 1.00 98.56 70 CYS A C 1
ATOM 548 O O . CYS A 1 70 ? 2.654 -5.259 6.940 1.00 98.56 70 CYS A O 1
ATOM 550 N N . GLU A 1 71 ? 3.589 -7.222 6.389 1.00 98.44 71 GLU A N 1
ATOM 551 C CA . GLU A 1 71 ? 3.799 -7.712 7.757 1.00 98.44 71 GLU A CA 1
ATOM 552 C C . GLU A 1 71 ? 4.773 -6.821 8.541 1.00 98.44 71 GLU A C 1
ATOM 554 O O . GLU A 1 71 ? 4.575 -6.584 9.732 1.00 98.44 71 GLU A O 1
ATOM 559 N N . ALA A 1 72 ? 5.796 -6.276 7.876 1.00 98.50 72 ALA A N 1
ATOM 560 C CA . ALA A 1 72 ? 6.763 -5.383 8.504 1.00 98.50 72 ALA A CA 1
ATOM 561 C C . ALA A 1 72 ? 6.181 -3.995 8.832 1.00 98.50 72 ALA A C 1
ATOM 563 O O . ALA A 1 72 ? 6.487 -3.439 9.887 1.00 98.50 72 ALA A O 1
ATOM 564 N N . VAL A 1 73 ? 5.365 -3.412 7.943 1.00 98.38 73 VAL A N 1
ATOM 565 C CA . VAL A 1 73 ? 4.834 -2.044 8.129 1.00 98.38 73 VAL A CA 1
ATOM 566 C C . VAL A 1 73 ? 3.463 -2.010 8.805 1.00 98.38 73 VAL A C 1
ATOM 568 O O . VAL A 1 73 ? 3.154 -1.057 9.520 1.00 98.38 73 VAL A O 1
ATOM 571 N N . GLY A 1 74 ? 2.642 -3.041 8.606 1.00 98.44 74 GLY A N 1
ATOM 572 C CA . GLY A 1 74 ? 1.249 -3.125 9.046 1.00 98.44 74 GLY A CA 1
ATOM 573 C C . GLY A 1 74 ? 1.031 -2.826 10.533 1.00 98.44 74 GLY A C 1
ATOM 574 O O . GLY A 1 74 ? 0.200 -1.962 10.842 1.00 98.44 74 GLY A O 1
ATOM 575 N N . PRO A 1 75 ? 1.794 -3.443 11.460 1.00 98.38 75 PRO A N 1
ATOM 576 C CA . PRO A 1 75 ? 1.651 -3.192 12.893 1.00 98.38 75 PRO A CA 1
ATOM 577 C C . PRO A 1 75 ? 1.839 -1.718 13.269 1.00 98.38 75 PRO A C 1
ATOM 579 O O . PRO A 1 75 ? 1.054 -1.171 14.044 1.00 98.38 75 PRO A O 1
ATOM 582 N N . GLU A 1 76 ? 2.835 -1.052 12.681 1.00 98.31 76 GLU A N 1
ATOM 583 C CA . GLU A 1 76 ? 3.133 0.356 12.961 1.00 98.31 76 GLU A CA 1
ATOM 584 C C . GLU A 1 76 ? 2.070 1.290 12.368 1.00 98.31 76 GLU A C 1
ATOM 586 O O . GLU A 1 76 ? 1.638 2.242 13.021 1.00 98.31 76 GLU A O 1
ATOM 591 N N . LEU A 1 77 ? 1.594 1.005 11.150 1.00 98.12 77 LEU A N 1
ATOM 592 C CA . LEU A 1 77 ? 0.501 1.762 10.531 1.00 98.12 77 LEU A CA 1
ATOM 593 C C . LEU A 1 77 ? -0.763 1.699 11.399 1.00 98.12 77 LEU A C 1
ATOM 595 O O . LEU A 1 77 ? -1.384 2.730 11.679 1.00 98.12 77 LEU A O 1
ATOM 599 N N . ARG A 1 78 ? -1.099 0.504 11.896 1.00 96.81 78 ARG A N 1
ATOM 600 C CA . ARG A 1 78 ? -2.239 0.294 12.791 1.00 96.81 78 ARG A CA 1
ATOM 601 C C . ARG A 1 78 ? -2.060 1.010 14.130 1.00 96.81 78 ARG A C 1
ATOM 603 O O . ARG A 1 78 ? -2.997 1.666 14.589 1.00 96.81 78 ARG A O 1
ATOM 610 N N . ALA A 1 79 ? -0.873 0.928 14.735 1.00 96.81 79 ALA A N 1
ATOM 611 C CA . ALA A 1 79 ? -0.556 1.600 15.997 1.00 96.81 79 ALA A CA 1
ATOM 612 C C . ALA A 1 79 ? -0.709 3.128 15.898 1.00 96.81 79 ALA A C 1
ATOM 614 O O . ALA A 1 79 ? -1.188 3.769 16.832 1.00 96.81 79 ALA A O 1
ATOM 615 N N . ARG A 1 80 ? -0.390 3.706 14.734 1.00 96.69 80 ARG A N 1
ATOM 616 C CA . ARG A 1 80 ? -0.590 5.135 14.432 1.00 96.69 80 ARG A CA 1
ATOM 617 C C . ARG A 1 80 ? -2.038 5.516 14.113 1.00 96.69 80 ARG A C 1
ATOM 619 O O . ARG A 1 80 ? -2.314 6.690 13.8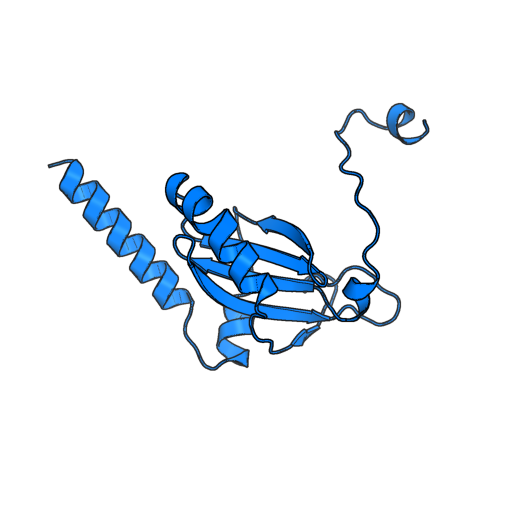87 1.00 96.69 80 ARG A O 1
ATOM 626 N N . GLY A 1 81 ? -2.959 4.553 14.079 1.00 95.56 81 GLY A N 1
ATOM 627 C CA . GLY A 1 81 ? -4.362 4.783 13.733 1.00 95.56 81 GLY A CA 1
ATOM 628 C C . GLY A 1 81 ? -4.601 5.055 12.248 1.00 95.56 81 GLY A C 1
ATOM 629 O O . GLY A 1 81 ? -5.608 5.665 11.898 1.00 95.56 81 GLY A O 1
ATOM 630 N N . LEU A 1 82 ? -3.692 4.616 11.374 1.00 97.31 82 LEU A N 1
ATOM 631 C CA . LEU A 1 82 ? -3.852 4.738 9.929 1.00 97.31 82 LEU A CA 1
ATOM 632 C C . LEU A 1 82 ? -4.741 3.599 9.415 1.00 97.31 82 LEU A C 1
ATOM 634 O O . LEU A 1 82 ? -4.260 2.527 9.053 1.00 97.31 82 LEU A O 1
ATOM 638 N N . THR A 1 83 ? -6.054 3.833 9.418 1.00 96.94 83 THR A N 1
ATOM 639 C CA . THR A 1 83 ? -7.059 2.820 9.056 1.00 96.94 83 THR A CA 1
ATOM 640 C C . THR A 1 83 ? -7.007 2.409 7.589 1.00 96.94 83 THR A C 1
ATOM 642 O O . THR A 1 83 ? -7.171 1.228 7.305 1.00 96.94 83 THR A O 1
ATOM 645 N N . LEU A 1 84 ? -6.763 3.346 6.668 1.00 98.38 84 LEU A N 1
ATOM 646 C CA . LEU A 1 84 ? -6.698 3.091 5.227 1.00 98.38 84 LEU A CA 1
ATOM 647 C C . LEU A 1 84 ? -5.377 3.624 4.665 1.00 98.38 84 LEU A C 1
ATOM 649 O O . LEU A 1 84 ? -5.117 4.826 4.708 1.00 98.38 84 LEU A O 1
ATOM 653 N N . VAL A 1 85 ? -4.556 2.727 4.120 1.00 98.62 85 VAL A N 1
ATOM 654 C CA . VAL A 1 85 ? -3.229 3.046 3.579 1.00 98.62 85 VAL A CA 1
ATOM 655 C C . VAL A 1 85 ? -3.054 2.387 2.216 1.00 98.62 85 VAL A C 1
ATOM 657 O O . VAL A 1 85 ? -3.474 1.255 2.005 1.00 98.62 85 VAL A O 1
ATOM 660 N N . GLY A 1 86 ? -2.415 3.083 1.279 1.00 98.44 86 GLY A N 1
ATOM 661 C CA . GLY A 1 86 ? -1.949 2.498 0.024 1.00 98.44 86 GLY A CA 1
ATOM 662 C C . GLY A 1 86 ? -0.429 2.459 -0.005 1.00 98.44 86 GLY A C 1
ATOM 663 O O . GLY A 1 86 ? 0.192 3.514 0.056 1.00 98.44 86 GLY A O 1
ATOM 664 N N . ILE A 1 87 ? 0.183 1.288 -0.124 1.00 98.31 87 ILE A N 1
ATOM 665 C CA . ILE A 1 87 ? 1.631 1.191 -0.347 1.00 98.31 87 ILE A CA 1
ATOM 666 C C . ILE A 1 87 ? 1.926 0.923 -1.817 1.00 98.31 87 ILE A C 1
ATOM 668 O O . ILE A 1 87 ? 1.151 0.239 -2.487 1.00 98.31 87 ILE A O 1
ATOM 672 N N . ASP A 1 88 ? 3.040 1.462 -2.299 1.00 98.00 88 ASP A N 1
ATOM 673 C CA . ASP A 1 88 ? 3.492 1.297 -3.678 1.00 98.00 88 ASP A CA 1
ATOM 674 C C . ASP A 1 88 ? 4.777 0.469 -3.725 1.00 98.00 88 ASP A C 1
ATOM 676 O O . ASP A 1 88 ? 5.743 0.744 -3.006 1.00 98.00 88 ASP A O 1
ATOM 680 N N . MET A 1 89 ? 4.755 -0.564 -4.563 1.00 98.06 89 MET A N 1
ATOM 681 C CA . MET A 1 89 ? 5.819 -1.546 -4.730 1.00 98.06 89 MET A CA 1
ATOM 682 C C . MET A 1 89 ? 6.299 -1.558 -6.183 1.00 98.06 89 MET A C 1
ATOM 684 O O . MET A 1 89 ? 5.509 -1.751 -7.111 1.00 98.06 89 MET A O 1
ATOM 688 N N . ILE A 1 90 ? 7.611 -1.424 -6.385 1.00 97.31 90 ILE A N 1
ATOM 689 C CA . ILE A 1 90 ? 8.260 -1.590 -7.691 1.00 97.31 90 ILE A CA 1
ATOM 690 C C . ILE A 1 90 ? 9.301 -2.705 -7.584 1.00 97.31 90 ILE A C 1
ATOM 692 O O . ILE A 1 90 ? 10.307 -2.577 -6.877 1.00 97.31 90 ILE A O 1
ATOM 696 N N . GLY A 1 91 ? 9.073 -3.804 -8.309 1.00 95.94 91 GLY A N 1
ATOM 697 C CA . GLY A 1 91 ? 9.806 -5.050 -8.077 1.00 95.94 91 GLY A CA 1
ATOM 698 C C . GLY A 1 91 ? 9.695 -5.452 -6.602 1.00 95.94 91 GLY A C 1
ATOM 699 O O . GLY A 1 91 ? 8.598 -5.489 -6.054 1.00 95.94 91 GLY A O 1
ATOM 700 N N . ASP A 1 92 ? 10.836 -5.657 -5.944 1.00 97.06 92 ASP A N 1
ATOM 701 C CA . ASP A 1 92 ? 10.904 -6.071 -4.532 1.00 97.06 92 ASP A CA 1
ATOM 702 C C . ASP A 1 92 ? 10.991 -4.912 -3.517 1.00 97.06 92 ASP A C 1
ATOM 704 O O . ASP A 1 92 ? 11.247 -5.136 -2.326 1.00 97.06 92 ASP A O 1
ATOM 708 N N . HIS A 1 93 ? 10.835 -3.665 -3.975 1.00 98.12 93 HIS A N 1
ATOM 709 C CA . HIS A 1 93 ? 11.081 -2.467 -3.171 1.00 98.12 93 HIS A CA 1
ATOM 710 C C . HIS A 1 93 ? 9.787 -1.711 -2.871 1.00 98.12 93 HIS A C 1
ATOM 712 O O . HIS A 1 93 ? 9.035 -1.382 -3.787 1.00 98.12 93 HIS A O 1
ATOM 718 N N . LEU A 1 94 ? 9.602 -1.359 -1.598 1.00 98.12 94 LEU A N 1
ATOM 719 C CA . LEU A 1 94 ? 8.620 -0.372 -1.156 1.00 98.12 94 LEU A CA 1
ATOM 720 C C . LEU A 1 94 ? 9.118 1.029 -1.510 1.00 98.12 94 LEU A C 1
ATOM 722 O O . LEU A 1 94 ? 10.200 1.426 -1.071 1.00 98.12 94 LEU A O 1
ATOM 726 N N . THR A 1 95 ? 8.341 1.780 -2.286 1.00 97.12 95 THR A N 1
ATOM 727 C CA . THR A 1 95 ? 8.736 3.116 -2.755 1.00 97.12 95 THR A CA 1
ATOM 728 C C . THR A 1 95 ? 7.967 4.247 -2.089 1.00 97.12 95 THR A C 1
ATOM 730 O O . THR A 1 95 ? 8.539 5.319 -1.902 1.00 97.12 95 THR A O 1
ATOM 733 N N . GLU A 1 96 ? 6.708 4.021 -1.703 1.00 96.75 96 GLU A N 1
ATOM 734 C CA . GLU A 1 96 ? 5.841 5.050 -1.120 1.00 96.75 96 GLU A CA 1
ATOM 735 C C . GLU A 1 96 ? 4.784 4.446 -0.180 1.00 96.75 96 GLU A C 1
ATOM 737 O O . GLU A 1 96 ? 4.310 3.330 -0.397 1.00 96.75 96 GLU A O 1
ATOM 742 N N . ILE A 1 97 ? 4.389 5.205 0.849 1.00 98.00 97 ILE A N 1
ATOM 743 C CA . ILE A 1 97 ? 3.259 4.901 1.738 1.00 98.00 97 ILE A CA 1
ATOM 744 C C . ILE A 1 97 ? 2.282 6.087 1.690 1.00 98.00 97 ILE A C 1
ATOM 746 O O . ILE A 1 97 ? 2.565 7.165 2.211 1.00 98.00 97 ILE A O 1
ATOM 750 N N . ASN A 1 98 ? 1.116 5.882 1.082 1.00 97.81 98 ASN A N 1
ATOM 751 C CA . ASN A 1 98 ? 0.045 6.864 0.935 1.00 97.81 98 ASN A CA 1
ATOM 752 C C . ASN A 1 98 ? -0.961 6.747 2.081 1.00 97.81 98 ASN A C 1
ATOM 754 O O . ASN A 1 98 ? -1.694 5.762 2.162 1.00 97.81 98 ASN A O 1
ATOM 758 N N . VAL A 1 99 ? -1.039 7.774 2.929 1.00 97.50 99 VAL A N 1
ATOM 759 C CA . VAL A 1 99 ? -1.853 7.751 4.163 1.00 97.50 99 VAL A CA 1
ATOM 760 C C . VAL A 1 99 ? -3.031 8.731 4.168 1.00 97.50 99 VAL A C 1
ATOM 762 O O . VAL A 1 99 ? -3.786 8.771 5.130 1.00 97.50 99 VAL A O 1
ATOM 765 N N . THR A 1 100 ? -3.178 9.561 3.133 1.00 94.25 100 THR A N 1
ATOM 766 C CA . THR A 1 100 ? -4.176 10.645 3.104 1.00 94.25 100 THR A CA 1
ATOM 767 C C . THR A 1 100 ? -5.413 10.280 2.290 1.00 94.25 100 THR A C 1
ATOM 769 O O . THR A 1 100 ? -6.519 10.267 2.815 1.00 94.25 100 THR A O 1
ATOM 772 N N . CYS A 1 101 ? -5.238 9.988 1.002 1.00 92.25 101 CYS A N 1
ATOM 773 C CA . CYS A 1 101 ? -6.322 9.628 0.088 1.00 92.25 101 CYS A CA 1
ATOM 774 C C . CYS A 1 101 ? -5.837 8.559 -0.907 1.00 92.25 101 CYS A C 1
ATOM 776 O O . CYS A 1 101 ? -5.659 8.845 -2.096 1.00 92.25 101 CYS A O 1
ATOM 778 N N . PRO A 1 102 ? -5.519 7.336 -0.437 1.00 94.88 102 PRO A N 1
ATOM 779 C CA . PRO A 1 102 ? -5.059 6.284 -1.328 1.00 94.88 102 PRO A CA 1
ATOM 780 C C . PRO A 1 102 ? -6.191 5.855 -2.272 1.00 94.88 102 PRO A C 1
ATOM 782 O O . PRO A 1 102 ? -7.276 5.461 -1.853 1.00 94.88 102 PRO A O 1
ATOM 785 N N . THR A 1 103 ? -5.918 5.919 -3.572 1.00 94.38 103 THR A N 1
ATOM 786 C CA . THR A 1 103 ? -6.787 5.385 -4.630 1.00 94.38 103 THR A CA 1
ATOM 787 C C . THR A 1 103 ? -6.443 3.925 -4.941 1.00 94.38 103 THR A C 1
ATOM 789 O O . THR A 1 103 ? -5.354 3.459 -4.590 1.00 94.38 103 THR A O 1
ATOM 792 N N . GLY A 1 104 ? -7.336 3.211 -5.633 1.00 94.88 104 GLY A N 1
ATOM 793 C CA . GLY A 1 104 ? -7.117 1.827 -6.078 1.00 94.88 104 GLY A CA 1
ATOM 794 C C . GLY A 1 104 ? -8.235 0.851 -5.710 1.00 94.88 104 GLY A C 1
ATOM 795 O O . GLY A 1 104 ? -8.320 -0.204 -6.326 1.00 94.88 104 GLY A O 1
ATOM 796 N N . ILE A 1 105 ? -9.101 1.197 -4.747 1.00 97.25 105 ILE A N 1
ATOM 797 C CA . ILE A 1 105 ? -10.222 0.344 -4.303 1.00 97.25 105 ILE A CA 1
ATOM 798 C C . ILE A 1 105 ? -11.125 -0.028 -5.487 1.00 97.25 105 ILE A C 1
ATOM 800 O O . ILE A 1 105 ? -11.291 -1.203 -5.783 1.00 97.25 105 ILE A O 1
ATOM 804 N N . GLN A 1 106 ? -11.598 0.966 -6.248 1.00 96.94 106 GLN A N 1
ATOM 805 C CA . GLN A 1 106 ? -12.512 0.729 -7.371 1.00 96.94 106 GLN A CA 1
ATOM 806 C C . GLN A 1 106 ? -11.920 -0.156 -8.472 1.00 96.94 106 GLN A C 1
ATOM 808 O O . GLN A 1 106 ? -12.659 -0.867 -9.155 1.00 96.94 106 GLN A O 1
ATOM 813 N N . GLU A 1 107 ? -10.615 -0.054 -8.723 1.00 97.00 107 GLU A N 1
ATOM 814 C CA . GLU A 1 107 ? -9.934 -0.897 -9.698 1.00 97.00 107 GLU A CA 1
ATOM 815 C C . GLU A 1 107 ? -9.793 -2.325 -9.181 1.00 97.00 107 GLU A C 1
ATOM 817 O O . GLU A 1 107 ? -10.087 -3.256 -9.927 1.00 97.00 107 GLU A O 1
ATOM 822 N N . ILE A 1 108 ? -9.394 -2.497 -7.918 1.00 98.06 108 ILE A N 1
ATOM 823 C CA . ILE A 1 108 ? -9.291 -3.810 -7.273 1.00 98.06 108 ILE A CA 1
ATOM 824 C C . ILE A 1 108 ? -10.658 -4.498 -7.274 1.00 98.06 108 ILE A C 1
ATOM 826 O O . ILE A 1 108 ? -10.766 -5.611 -7.776 1.00 98.06 108 ILE A O 1
ATOM 830 N N . ASP A 1 109 ? -11.715 -3.818 -6.829 1.00 98.06 109 ASP A N 1
ATOM 831 C CA . ASP A 1 109 ? -13.074 -4.368 -6.784 1.00 98.06 109 ASP A CA 1
ATOM 832 C C . ASP A 1 109 ? -13.537 -4.858 -8.158 1.00 98.06 109 ASP A C 1
ATOM 834 O O . ASP A 1 109 ? -14.047 -5.971 -8.292 1.00 98.06 109 ASP A O 1
ATOM 838 N N . ARG A 1 110 ? -13.296 -4.068 -9.213 1.00 97.62 110 ARG A N 1
ATOM 839 C CA . ARG A 1 110 ? -13.653 -4.441 -10.591 1.00 97.62 110 ARG A CA 1
ATOM 840 C C . ARG A 1 110 ? -12.813 -5.593 -11.142 1.00 97.62 110 ARG A C 1
ATOM 842 O O . ARG A 1 110 ? -13.339 -6.410 -11.894 1.00 97.62 110 ARG A O 1
ATOM 849 N N . LEU A 1 111 ? -11.518 -5.635 -10.830 1.00 97.19 111 LEU A N 1
ATOM 850 C CA . LEU A 1 111 ? -10.590 -6.654 -11.337 1.00 97.19 111 LEU A CA 1
ATOM 851 C C . LEU A 1 111 ? -10.728 -7.990 -10.595 1.00 97.19 111 LEU A C 1
ATOM 853 O O . LEU A 1 111 ? -10.533 -9.054 -11.193 1.00 97.19 111 LEU A O 1
ATOM 857 N N . ASP A 1 112 ? -11.061 -7.939 -9.309 1.00 96.69 112 ASP A N 1
ATOM 858 C CA . ASP A 1 112 ? -11.115 -9.099 -8.422 1.00 96.69 112 ASP A CA 1
ATOM 859 C C . ASP A 1 112 ? -12.532 -9.554 -8.079 1.00 96.69 112 ASP A C 1
ATOM 861 O O . ASP A 1 112 ? -12.694 -10.686 -7.627 1.00 96.69 112 ASP A O 1
ATOM 865 N N . GLY A 1 113 ? -13.556 -8.751 -8.378 1.00 96.69 113 GLY A N 1
ATOM 866 C CA . GLY A 1 113 ? -14.946 -9.074 -8.054 1.00 96.69 113 GLY A CA 1
ATOM 867 C C . GLY A 1 113 ? -15.201 -9.051 -6.546 1.00 96.69 113 GLY A C 1
ATOM 868 O O . GLY A 1 113 ? -15.914 -9.908 -6.028 1.00 96.69 113 GLY A O 1
ATOM 869 N N . VAL A 1 114 ? -14.570 -8.107 -5.850 1.00 96.38 114 VAL A N 1
ATOM 870 C CA . VAL A 1 114 ? -14.593 -7.946 -4.388 1.00 96.38 114 VAL A CA 1
ATOM 871 C C . VAL A 1 114 ? -15.216 -6.598 -4.003 1.00 96.38 114 VAL A C 1
ATOM 873 O O . VAL A 1 114 ? -15.705 -5.866 -4.862 1.00 96.38 114 VAL A O 1
ATOM 876 N N . THR A 1 115 ? -15.280 -6.309 -2.703 1.00 97.12 115 THR A N 1
ATOM 877 C CA . THR A 1 115 ? -15.931 -5.115 -2.139 1.00 97.12 115 THR A CA 1
ATOM 878 C C . THR A 1 115 ? -15.070 -4.579 -0.995 1.00 97.12 115 THR A C 1
ATOM 880 O O . THR A 1 115 ? -15.396 -4.760 0.180 1.00 97.12 115 THR A O 1
ATOM 883 N N . LEU A 1 116 ? -13.909 -4.005 -1.322 1.00 97.06 116 LEU A N 1
ATOM 884 C CA . LEU A 1 116 ? -12.933 -3.517 -0.340 1.00 97.06 116 LEU A CA 1
ATOM 885 C C . LEU A 1 116 ? -13.4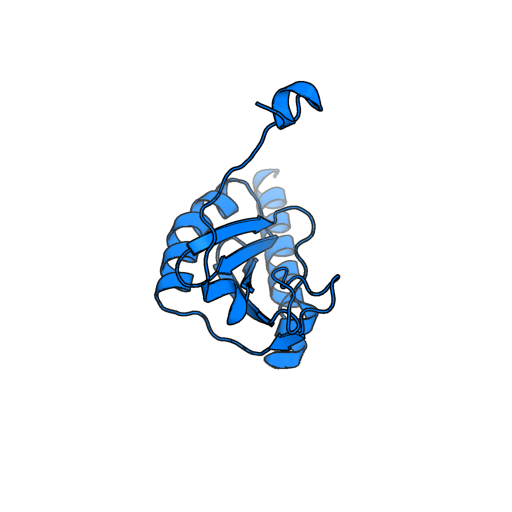62 -2.339 0.484 1.00 97.06 116 LEU A C 1
ATOM 887 O O . LEU A 1 116 ? -13.020 -2.133 1.612 1.00 97.06 116 LEU A O 1
ATOM 891 N N . GLU A 1 117 ? -14.407 -1.562 -0.042 1.00 96.56 117 GLU A N 1
ATOM 892 C CA . GLU A 1 117 ? -15.056 -0.485 0.702 1.00 96.56 117 GLU A CA 1
ATOM 893 C C . GLU A 1 117 ? -15.803 -1.001 1.938 1.00 96.56 117 GLU A C 1
ATOM 895 O O . GLU A 1 117 ? -15.899 -0.275 2.928 1.00 96.56 117 GLU A O 1
ATOM 900 N N . ARG A 1 118 ? -16.278 -2.257 1.918 1.00 97.56 118 ARG A N 1
ATOM 901 C CA . ARG A 1 118 ? -16.887 -2.898 3.091 1.00 97.56 118 ARG A CA 1
ATOM 902 C C . ARG A 1 118 ? -15.865 -3.071 4.208 1.00 97.56 118 ARG A C 1
ATOM 904 O O . ARG A 1 118 ? -16.119 -2.618 5.315 1.00 97.56 118 ARG A O 1
ATOM 911 N N . ASP A 1 119 ? -14.699 -3.636 3.898 1.00 97.06 119 ASP A N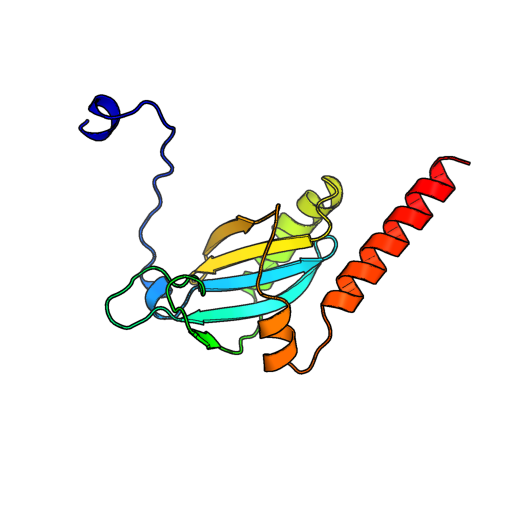 1
ATOM 912 C CA . ASP A 1 119 ? -13.620 -3.839 4.872 1.00 97.06 119 ASP A CA 1
ATOM 913 C C . ASP A 1 119 ? -13.210 -2.514 5.542 1.00 97.06 119 ASP A C 1
ATOM 915 O O . ASP A 1 119 ? -12.928 -2.473 6.740 1.00 97.06 119 ASP A O 1
ATOM 919 N N . VAL A 1 120 ? -13.203 -1.412 4.779 1.00 97.44 120 VAL A N 1
ATOM 920 C CA . VAL A 1 120 ? -12.920 -0.065 5.303 1.00 97.44 120 VAL A CA 1
ATOM 921 C C . VAL A 1 120 ? -13.999 0.390 6.287 1.00 97.44 120 VAL A C 1
ATOM 923 O O . VAL A 1 120 ? -13.667 0.881 7.368 1.00 97.44 120 VAL A O 1
ATOM 926 N N . TRP A 1 121 ? -15.278 0.240 5.937 1.00 98.00 121 TRP A N 1
ATOM 927 C CA . TRP A 1 121 ? -16.379 0.609 6.830 1.00 98.00 121 TRP A CA 1
ATOM 928 C C . TRP A 1 121 ? -16.409 -0.250 8.095 1.00 98.00 121 TRP A C 1
ATOM 930 O O . TRP A 1 121 ? -16.481 0.310 9.188 1.00 98.00 121 TRP A O 1
ATOM 940 N N . ASP A 1 122 ? -16.232 -1.565 7.971 1.00 98.06 122 ASP A N 1
ATOM 941 C CA . ASP A 1 122 ? -16.172 -2.492 9.105 1.00 98.06 122 ASP A CA 1
ATOM 942 C C . ASP A 1 122 ? -15.047 -2.103 10.085 1.00 98.06 122 ASP A C 1
ATOM 944 O O . ASP A 1 122 ? -15.223 -2.110 11.311 1.00 98.06 122 ASP A O 1
ATOM 948 N N . ALA A 1 123 ? -13.887 -1.696 9.557 1.00 97.31 123 ALA A N 1
ATOM 949 C CA . ALA A 1 123 ? -12.783 -1.185 10.362 1.00 97.31 123 ALA A CA 1
ATOM 950 C C . ALA A 1 123 ? -13.149 0.114 11.099 1.00 97.31 123 ALA A C 1
ATOM 952 O O . ALA A 1 123 ? -12.895 0.236 12.302 1.00 97.31 123 ALA A O 1
ATOM 953 N N . ILE A 1 124 ? -13.776 1.075 10.413 1.00 96.94 124 ILE A N 1
ATOM 954 C CA . ILE A 1 124 ? -14.225 2.341 11.015 1.00 96.94 124 ILE A CA 1
ATOM 955 C C . ILE A 1 124 ? -15.239 2.079 12.137 1.00 96.94 124 ILE A C 1
ATOM 957 O O . ILE A 1 124 ? -15.094 2.624 13.234 1.00 96.94 124 ILE A O 1
ATOM 961 N N . GLU A 1 125 ? -16.235 1.228 11.896 1.00 97.81 125 GLU A N 1
ATOM 962 C CA . GLU A 1 125 ? -17.269 0.873 12.874 1.00 97.81 125 GLU A CA 1
ATOM 963 C C . GLU A 1 125 ? -16.678 0.178 14.106 1.00 97.81 125 GLU A C 1
ATOM 965 O O . GLU A 1 125 ? -17.021 0.513 15.248 1.00 97.81 125 GLU A O 1
ATOM 970 N N . THR A 1 126 ? -15.723 -0.731 13.896 1.00 96.50 126 THR A N 1
ATOM 971 C CA . THR A 1 126 ? -15.005 -1.421 14.977 1.00 96.50 126 THR A CA 1
ATOM 972 C C . THR A 1 126 ? -14.225 -0.431 15.843 1.00 96.50 126 THR A C 1
ATOM 974 O O . THR A 1 126 ? -14.306 -0.470 17.079 1.00 96.50 126 THR A O 1
ATOM 977 N N . ARG A 1 127 ? -13.498 0.508 15.222 1.00 94.00 127 ARG A N 1
ATOM 978 C CA . ARG A 1 127 ? -12.764 1.549 15.956 1.00 94.00 127 ARG A CA 1
ATOM 979 C C . ARG A 1 127 ? -13.702 2.464 16.721 1.00 94.00 127 ARG A C 1
ATOM 981 O O . ARG A 1 127 ? -13.446 2.748 17.887 1.00 94.00 127 ARG A O 1
ATOM 988 N N . LEU A 1 128 ? -14.789 2.906 16.091 1.00 95.44 128 LEU A N 1
ATOM 989 C CA . LEU A 1 128 ? -15.781 3.768 16.725 1.00 95.44 128 LEU A CA 1
ATOM 990 C C . LEU A 1 128 ? -16.399 3.091 17.954 1.00 95.44 128 LEU A C 1
ATOM 992 O O . LEU A 1 128 ? -16.536 3.726 19.000 1.00 95.44 128 LEU A O 1
ATOM 996 N N . THR A 1 129 ? -16.723 1.803 17.848 1.00 96.12 129 THR A N 1
ATOM 997 C CA . THR A 1 129 ? -17.231 0.996 18.966 1.00 96.12 129 THR A CA 1
ATOM 998 C C . THR A 1 129 ? -16.211 0.918 20.102 1.00 96.12 129 THR A C 1
ATOM 1000 O O . THR A 1 129 ? -16.551 1.199 21.249 1.00 96.12 129 THR A O 1
ATOM 1003 N N . THR A 1 130 ? -14.947 0.629 19.785 1.00 92.31 130 THR A N 1
ATOM 1004 C CA . THR A 1 130 ? -13.852 0.560 20.771 1.00 92.31 130 THR A CA 1
ATOM 1005 C C . THR A 1 130 ? -13.627 1.902 21.475 1.00 92.31 130 THR A C 1
ATOM 1007 O O . THR A 1 130 ? -13.518 1.948 22.698 1.00 92.31 130 THR A O 1
ATOM 1010 N N . LEU A 1 131 ? -13.610 3.008 20.722 1.00 91.38 131 LEU A N 1
ATOM 1011 C CA . LEU A 1 131 ? -13.445 4.358 21.269 1.00 91.38 131 LEU A CA 1
ATOM 1012 C C . LEU A 1 131 ? -14.601 4.744 22.198 1.00 91.38 131 LEU A C 1
ATOM 1014 O O . LEU A 1 131 ? -14.370 5.351 23.239 1.00 91.38 131 LEU A O 1
ATOM 1018 N N . ARG A 1 132 ? -15.837 4.376 21.843 1.00 93.00 132 ARG A N 1
ATOM 1019 C CA . ARG A 1 132 ? -17.018 4.613 22.686 1.00 93.00 132 ARG A CA 1
ATOM 1020 C C . ARG A 1 132 ? -16.991 3.776 23.962 1.00 93.00 132 ARG A C 1
ATOM 1022 O O . ARG A 1 132 ? -17.327 4.298 25.016 1.00 93.00 132 ARG A O 1
ATOM 1029 N N . ALA A 1 133 ? -16.574 2.513 23.874 1.00 89.75 133 ALA A N 1
ATOM 1030 C CA . ALA A 1 133 ? -16.476 1.622 25.027 1.00 89.75 133 ALA A CA 1
ATOM 1031 C C . ALA A 1 133 ? -15.388 2.053 26.024 1.00 89.75 133 ALA A C 1
ATOM 1033 O O . ALA A 1 133 ? -15.573 1.879 27.218 1.00 89.75 133 ALA A O 1
ATOM 1034 N N . GLY A 1 134 ? -14.275 2.626 25.552 1.00 79.69 134 GLY A N 1
ATOM 1035 C CA . GLY A 1 134 ? -13.213 3.150 26.422 1.00 79.69 134 GLY A CA 1
ATOM 1036 C C . GLY A 1 134 ? -13.484 4.541 27.011 1.00 79.69 134 GLY A C 1
ATOM 1037 O O . GLY A 1 134 ? -12.722 4.991 27.861 1.00 79.69 134 GLY A O 1
ATOM 1038 N N . ALA A 1 135 ? -14.526 5.236 26.543 1.00 64.94 135 ALA A N 1
ATOM 1039 C CA . ALA A 1 135 ? -14.947 6.543 27.054 1.00 64.94 135 ALA A CA 1
ATOM 1040 C C . ALA A 1 135 ? -16.083 6.459 28.094 1.00 64.94 135 ALA A C 1
ATOM 1042 O O . ALA A 1 135 ? -16.428 7.484 28.685 1.00 64.94 135 ALA A O 1
ATOM 1043 N N . ALA A 1 136 ? -16.672 5.272 28.277 1.00 52.19 136 ALA A N 1
ATOM 1044 C CA . ALA A 1 136 ? -17.692 4.956 29.277 1.00 52.19 136 ALA A CA 1
ATOM 1045 C C . ALA A 1 136 ? -17.052 4.334 30.526 1.00 52.19 136 ALA A C 1
ATOM 1047 O O . ALA A 1 136 ? -17.582 4.592 31.629 1.00 52.19 136 ALA A O 1
#

Solvent-accessible surface area (backbone atoms only — not comparable to full-atom values): 7864 Å² total; per-residue (Å²): 113,74,61,72,76,74,49,86,74,88,80,86,89,75,84,87,61,79,47,31,74,79,15,38,32,39,33,37,24,44,62,26,41,79,76,48,38,33,28,14,30,28,47,94,93,51,75,65,22,53,59,94,78,61,14,45,80,37,78,56,78,84,49,74,63,54,47,54,51,40,66,68,47,13,63,60,38,35,74,72,64,43,51,56,33,22,36,34,31,40,71,92,39,82,76,49,78,36,69,85,79,57,77,56,60,74,57,30,22,70,65,69,75,56,64,60,70,52,60,50,50,54,50,52,53,52,48,53,51,52,55,52,63,76,72,108

Radius of gyration: 17.21 Å; Cα contacts (8 Å, |Δi|>4): 215; chains: 1; bounding box: 42×41×53 Å

Sequence (136 aa):
ELHALRGREPLVIQKYLPAVREGDKRIILVEGEPRGAVLRVPQRGEARANMHVGGRPVKTTLTARDREVCEAVGPELRARGLTLVGIDMIGDHLTEINVTCPTGIQEIDRLDGVTLERDVWDAIETRLTTLRAGAA

Foldseek 3Di:
DVVVVPDDDDDDDDDDFPLCQVFKKKFKDFLLHTDAIWTFHDDVPDSDRDVVNPTDTDHDDQDPLNVVVSVVCSVVCNVVVQRIWIWIDRPSDTDDIHRDDDDDQVSGCVNVVDHVVVSSVVSVVVVVVVVVVVVD

Mean predicted aligned error: 4.92 Å

Secondary structure (DSSP, 8-state):
-TTTTT-----------GGGGT-EEEEEEETTEEEEEEEEEPPTT-----GGGTPEEEE----HHHHHHHHHHHHHHHHTT--EEEEEEETTEEEEEE-SS---HHHHHHHHT--HHHHHHHHHHHHHHHHHHTT-